Protein AF-A0A9P3MII8-F1 (afdb_monomer_lite)

pLDDT: mean 71.34, std 17.11, range [32.19, 97.0]

Foldseek 3Di:
DDDDDDDDDDDDDDDDDDDDDDDDDPPPPPPPDDDDPVPDDCPWDWDQDQQQGIDGDDPVCVVVDDRHRDDPPCPPPVDDPVPACFDQDPVRDTHRVVVVVVVVVCVVVVVDDD

Secondary structure (DSSP, 8-state):
-----PPPP-PPPP----------------------TTS-------EEETTTEEES--HHHHTTS-SSPPPTTS-TTSS-GGGS-EEE-TTS-EEEHHHHHHHHHHHHTTSS--

Radius of gyration: 24.62 Å; chains: 1; bounding box: 71×41×63 Å

Structure (mmCIF, N/CA/C/O backbone):
data_AF-A0A9P3MII8-F1
#
_entry.id   AF-A0A9P3MII8-F1
#
loop_
_atom_site.group_PDB
_atom_site.id
_atom_site.type_symbol
_atom_site.label_atom_id
_atom_site.label_alt_id
_atom_site.label_comp_id
_atom_site.label_asym_id
_atom_site.label_entity_id
_atom_site.label_seq_id
_atom_site.pdbx_PDB_ins_code
_atom_site.Cartn_x
_atom_site.Cartn_y
_atom_site.Cartn_z
_atom_site.occupancy
_atom_site.B_iso_or_equiv
_atom_site.auth_seq_id
_atom_site.auth_comp_id
_atom_site.auth_asym_id
_atom_site.auth_atom_id
_atom_site.pdbx_PDB_model_num
ATOM 1 N N . MET A 1 1 ? -52.917 17.807 -6.633 1.00 37.34 1 MET A N 1
ATOM 2 C CA . MET A 1 1 ? -52.533 18.867 -7.590 1.00 37.34 1 MET A CA 1
ATOM 3 C C . MET A 1 1 ? -51.031 19.096 -7.481 1.00 37.34 1 MET A C 1
ATOM 5 O O . MET A 1 1 ? -50.572 19.439 -6.408 1.00 37.34 1 MET A O 1
ATOM 9 N N . ARG A 1 2 ? -50.325 18.846 -8.590 1.00 38.66 2 ARG A N 1
ATOM 10 C CA . ARG A 1 2 ? -49.035 19.409 -9.042 1.00 38.66 2 ARG A CA 1
ATOM 11 C C . ARG A 1 2 ? -47.778 19.390 -8.141 1.00 38.66 2 ARG A C 1
ATOM 13 O O . ARG A 1 2 ? -47.586 20.206 -7.254 1.00 38.66 2 ARG A O 1
ATOM 20 N N . LEU A 1 3 ? -46.903 18.478 -8.568 1.00 37.16 3 LEU A N 1
ATOM 21 C CA . LEU A 1 3 ? -45.435 18.449 -8.642 1.00 37.16 3 LEU A CA 1
ATOM 22 C C . LEU A 1 3 ? -44.727 19.789 -8.964 1.00 37.16 3 LEU A C 1
ATOM 24 O O . LEU A 1 3 ? -45.248 20.547 -9.781 1.00 37.16 3 LEU A O 1
ATOM 28 N N . ALA A 1 4 ? -43.494 19.962 -8.456 1.00 41.44 4 ALA A N 1
ATOM 29 C CA . ALA A 1 4 ? -42.266 20.411 -9.163 1.00 41.44 4 ALA A CA 1
ATOM 30 C C . ALA A 1 4 ? -41.171 20.786 -8.133 1.00 41.44 4 ALA A C 1
ATOM 32 O O . ALA A 1 4 ? -41.494 21.335 -7.091 1.00 41.44 4 ALA A O 1
ATOM 33 N N . ALA A 1 5 ? -39.866 20.598 -8.327 1.00 47.22 5 ALA A N 1
ATOM 34 C CA . ALA A 1 5 ? -39.077 19.902 -9.336 1.00 47.22 5 ALA A CA 1
ATOM 35 C C . ALA A 1 5 ? -37.656 19.745 -8.752 1.00 47.22 5 ALA A C 1
ATOM 37 O O . ALA A 1 5 ? -37.096 20.705 -8.225 1.00 47.22 5 ALA A O 1
A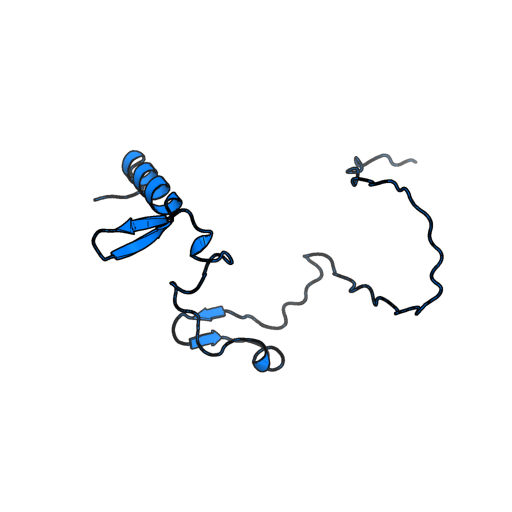TOM 38 N N . GLY A 1 6 ? -37.083 18.543 -8.836 1.00 39.00 6 GLY A N 1
ATOM 39 C CA . GLY A 1 6 ? -35.670 18.308 -8.542 1.00 39.00 6 GLY A CA 1
ATOM 40 C C . GLY A 1 6 ? -34.798 18.872 -9.664 1.00 39.00 6 GLY A C 1
ATOM 41 O O . GLY A 1 6 ? -35.106 18.693 -10.843 1.00 39.00 6 GLY A O 1
ATOM 42 N N . ALA A 1 7 ? -33.733 19.581 -9.296 1.00 51.47 7 ALA A N 1
ATOM 43 C CA . ALA A 1 7 ? -32.776 20.144 -10.237 1.00 51.47 7 ALA A CA 1
ATOM 44 C C . ALA A 1 7 ? -32.071 19.025 -11.023 1.00 51.47 7 ALA A C 1
ATOM 46 O O . ALA A 1 7 ? -31.422 18.152 -10.451 1.00 51.47 7 ALA A O 1
ATOM 47 N N . ALA A 1 8 ? -32.206 19.067 -12.348 1.00 49.25 8 ALA A N 1
ATOM 48 C CA . ALA A 1 8 ? -31.515 18.177 -13.266 1.00 49.25 8 ALA A CA 1
ATOM 49 C C . ALA A 1 8 ? -30.032 18.568 -13.361 1.00 49.25 8 ALA A C 1
ATOM 51 O O . ALA A 1 8 ? -29.700 19.676 -13.790 1.00 49.25 8 ALA A O 1
ATOM 52 N N . VAL A 1 9 ? -29.137 17.645 -13.001 1.00 48.81 9 VAL A N 1
ATOM 53 C CA . VAL A 1 9 ? -27.712 17.764 -13.323 1.00 48.81 9 VAL A CA 1
ATOM 54 C C . VAL A 1 9 ? -27.551 17.607 -14.837 1.00 48.81 9 VAL A C 1
ATOM 56 O O . VAL A 1 9 ? -28.010 16.644 -15.450 1.00 48.81 9 VAL A O 1
ATOM 59 N N . ARG A 1 10 ? -26.953 18.621 -15.461 1.00 52.59 10 ARG A N 1
ATOM 60 C CA . ARG A 1 10 ? -26.795 18.738 -16.909 1.00 52.59 10 ARG A CA 1
ATOM 61 C C . ARG A 1 10 ? -25.571 17.927 -17.347 1.00 52.59 10 ARG A C 1
ATOM 63 O O . ARG A 1 10 ? -24.446 18.323 -17.071 1.00 52.59 10 ARG A O 1
ATOM 70 N N . GLY A 1 11 ? -25.797 16.811 -18.040 1.00 44.78 11 GLY A N 1
ATOM 71 C CA . GLY A 1 11 ? -24.740 16.061 -18.722 1.00 44.78 11 GLY A CA 1
ATOM 72 C C . GLY A 1 11 ? -24.141 16.861 -19.885 1.00 44.78 11 GLY A C 1
ATOM 73 O O . GLY A 1 11 ? -24.871 17.495 -20.654 1.00 44.78 11 GLY A O 1
ATOM 74 N N . CYS A 1 12 ? -22.812 16.842 -20.001 1.00 48.25 12 CYS A N 1
ATOM 75 C CA . CYS A 1 12 ? -22.074 17.480 -21.088 1.00 48.25 12 CYS A CA 1
ATOM 76 C C . CYS A 1 12 ? -22.448 16.844 -22.436 1.00 48.25 12 CYS A C 1
ATOM 78 O O . CYS A 1 12 ? -22.228 15.656 -22.654 1.00 48.25 12 CYS A O 1
ATOM 80 N N . ARG A 1 13 ? -23.000 17.650 -23.349 1.00 48.19 13 ARG A N 1
ATOM 81 C CA . ARG A 1 13 ? -23.184 17.294 -24.761 1.00 48.19 13 ARG A CA 1
ATOM 82 C C . ARG A 1 13 ? -21.960 17.759 -25.546 1.00 48.19 13 ARG A C 1
ATOM 84 O O . ARG A 1 13 ? -21.684 18.954 -25.569 1.00 48.19 13 ARG A O 1
ATOM 91 N N . SER A 1 14 ? -21.270 16.847 -26.221 1.00 51.25 14 SER A N 1
ATOM 92 C CA . SER A 1 14 ? -20.369 17.172 -27.328 1.00 51.25 14 SER A CA 1
ATOM 93 C C . SER A 1 14 ? -21.160 17.088 -28.638 1.00 51.25 14 SER A C 1
ATOM 95 O O . SER A 1 14 ? -21.711 16.042 -28.975 1.00 51.25 14 SER A O 1
ATOM 97 N N . SER A 1 15 ? -21.268 18.197 -29.373 1.00 52.50 15 SER A N 1
ATOM 98 C CA . SER A 1 15 ? -21.935 18.236 -30.680 1.00 52.50 15 SER A CA 1
ATOM 99 C C . SER A 1 15 ? -20.928 18.409 -31.821 1.00 52.50 15 SER A C 1
ATOM 101 O O . SER A 1 15 ? -20.434 19.507 -32.051 1.00 52.50 15 SER A O 1
ATOM 103 N N . SER A 1 16 ? -20.694 17.282 -32.504 1.00 52.78 16 SER A N 1
ATOM 104 C CA . SER A 1 16 ? -20.694 17.047 -33.963 1.00 52.78 16 SER A CA 1
ATOM 105 C C . SER A 1 16 ? -19.843 17.882 -34.932 1.00 52.78 16 SER A C 1
ATOM 107 O O . SER A 1 16 ? -19.999 19.096 -35.021 1.00 52.78 16 SER A O 1
ATOM 109 N N . GLY A 1 17 ? -19.187 17.172 -35.863 1.00 35.47 17 GLY A N 1
ATOM 110 C CA . GLY A 1 17 ? -19.055 17.626 -37.254 1.00 35.47 17 GLY A CA 1
ATOM 111 C C . GLY A 1 17 ? -18.215 16.716 -38.165 1.00 35.47 17 GLY A C 1
ATOM 112 O O . GLY A 1 17 ? -16.997 16.741 -38.065 1.00 35.47 17 GLY A O 1
ATOM 113 N N . GLY A 1 18 ? -18.854 15.980 -39.091 1.00 32.19 18 GLY A N 1
ATOM 114 C CA . GLY A 1 18 ? -18.192 15.368 -40.263 1.00 32.19 18 GLY A CA 1
ATOM 115 C C . GLY A 1 18 ? -18.806 14.044 -40.745 1.00 32.19 18 GLY A C 1
ATOM 116 O O . GLY A 1 18 ? -18.616 13.020 -40.104 1.00 32.19 18 GLY A O 1
ATOM 117 N N . ARG A 1 19 ? -19.541 14.068 -41.869 1.00 48.53 19 ARG A N 1
ATOM 118 C CA . ARG A 1 19 ? -20.172 12.911 -42.541 1.00 48.53 19 ARG A CA 1
ATOM 119 C C . ARG A 1 19 ? -19.139 12.033 -43.264 1.00 48.53 19 ARG A C 1
ATOM 121 O O . ARG A 1 19 ? -18.323 12.577 -44.001 1.00 48.53 19 ARG A O 1
ATOM 128 N N . ALA A 1 20 ? -19.266 10.712 -43.144 1.00 45.00 20 ALA A N 1
ATOM 129 C CA . ALA A 1 20 ? -18.842 9.740 -44.154 1.00 45.00 20 ALA A CA 1
ATOM 130 C C . ALA A 1 20 ? -19.658 8.448 -43.973 1.00 45.00 20 ALA A C 1
ATOM 132 O O . ALA A 1 20 ? -19.686 7.877 -42.883 1.00 45.00 20 ALA A O 1
ATOM 133 N N . ASP A 1 21 ? -20.356 8.044 -45.029 1.00 47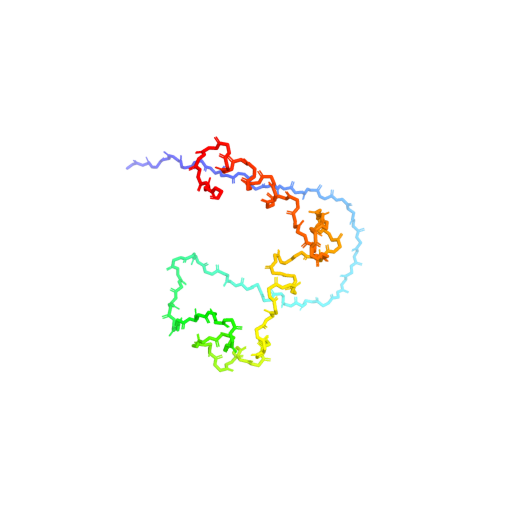.09 21 ASP A N 1
ATOM 134 C CA . ASP A 1 21 ? -21.158 6.828 -45.117 1.00 47.09 21 ASP A CA 1
ATOM 135 C C . ASP A 1 21 ? -20.268 5.577 -45.046 1.00 47.09 21 ASP A C 1
ATOM 137 O O . ASP A 1 21 ? -19.382 5.392 -45.879 1.00 47.09 21 ASP A O 1
ATOM 141 N N . VAL A 1 22 ? -20.519 4.706 -44.065 1.00 55.09 22 VAL A N 1
ATOM 142 C CA . VAL A 1 22 ? -20.057 3.312 -44.071 1.00 55.09 22 VAL A CA 1
ATOM 143 C C . VAL A 1 22 ? -21.207 2.448 -43.557 1.00 55.09 22 VAL A C 1
ATOM 145 O O . VAL A 1 22 ? -21.440 2.344 -42.353 1.00 55.09 22 VAL A O 1
ATOM 148 N N . GLU A 1 23 ? -21.946 1.847 -44.490 1.00 51.31 23 GLU A N 1
ATOM 149 C CA . GLU A 1 23 ? -22.710 0.625 -44.235 1.00 51.31 23 GLU A CA 1
ATOM 150 C C . GLU A 1 23 ? -21.725 -0.482 -43.842 1.00 51.31 23 GLU A C 1
ATOM 152 O O . GLU A 1 23 ? -20.788 -0.784 -44.581 1.00 51.31 23 GLU A O 1
ATOM 157 N N . GLY A 1 24 ? -21.919 -1.091 -42.673 1.00 41.19 24 GLY A N 1
ATOM 158 C CA . GLY A 1 24 ? -21.075 -2.202 -42.250 1.00 41.19 24 GLY A CA 1
ATOM 159 C C . GLY A 1 24 ? -21.273 -2.601 -40.796 1.00 41.19 24 GLY A C 1
ATOM 160 O O . GLY A 1 24 ? -20.733 -1.965 -39.899 1.00 41.19 24 GLY A O 1
ATOM 161 N N . ALA A 1 25 ? -21.990 -3.712 -40.616 1.00 49.56 25 ALA A N 1
ATOM 162 C CA . ALA A 1 25 ? -22.169 -4.482 -39.388 1.00 49.56 25 ALA A CA 1
ATOM 163 C C . ALA A 1 25 ? -22.884 -3.754 -38.236 1.00 49.56 25 ALA A C 1
ATOM 165 O O . ALA A 1 25 ? -22.277 -3.095 -37.392 1.00 49.56 25 ALA A O 1
ATOM 166 N N . GLU A 1 26 ? -24.193 -4.006 -38.139 1.00 51.78 26 GLU A N 1
ATOM 167 C CA . GLU A 1 26 ? -24.959 -3.958 -36.892 1.00 51.78 26 GLU A CA 1
ATOM 168 C C . GLU A 1 26 ? -24.375 -4.993 -35.912 1.00 51.78 26 GLU A C 1
ATOM 170 O O . GLU A 1 26 ? -24.902 -6.077 -35.684 1.00 51.78 26 GLU A O 1
ATOM 175 N N . GLY A 1 27 ? -23.201 -4.681 -35.365 1.00 52.81 27 GLY A N 1
ATOM 176 C CA . GLY A 1 27 ? -22.681 -5.333 -34.183 1.00 52.81 27 GLY A CA 1
ATOM 177 C C . GLY A 1 27 ? -23.551 -4.863 -33.038 1.00 52.81 27 GLY A C 1
ATOM 178 O O . GLY A 1 27 ? -23.321 -3.773 -32.514 1.00 52.81 27 GLY A O 1
ATOM 179 N N . ALA A 1 28 ? -24.579 -5.648 -32.711 1.00 59.09 28 ALA A N 1
ATOM 180 C CA . ALA A 1 28 ? -25.417 -5.455 -31.541 1.00 59.09 28 ALA A CA 1
ATOM 181 C C . ALA A 1 28 ? -24.507 -5.259 -30.323 1.00 59.09 28 ALA A C 1
ATOM 183 O O . ALA A 1 28 ? -23.998 -6.210 -29.731 1.00 59.09 28 ALA A O 1
ATOM 184 N N . ARG A 1 29 ? -24.250 -3.995 -29.974 1.00 61.09 29 ARG A N 1
ATOM 185 C CA . ARG A 1 29 ? -23.611 -3.628 -28.720 1.00 61.09 29 ARG A CA 1
ATOM 186 C C . ARG A 1 29 ? -24.645 -3.961 -27.667 1.00 61.09 29 ARG A C 1
ATOM 188 O O . ARG A 1 29 ? -25.517 -3.144 -27.390 1.00 61.09 29 ARG A O 1
ATOM 195 N N . THR A 1 30 ? -24.595 -5.181 -27.146 1.00 64.81 30 THR A N 1
ATOM 196 C CA . THR A 1 30 ? -25.325 -5.561 -25.942 1.00 64.81 30 THR A CA 1
ATOM 197 C C . THR A 1 30 ? -24.873 -4.592 -24.858 1.00 64.81 30 THR A C 1
ATOM 199 O O . THR A 1 30 ? -23.776 -4.721 -24.313 1.00 64.81 30 THR A O 1
ATOM 202 N N . ALA A 1 31 ? -25.654 -3.535 -24.643 1.00 70.38 31 ALA A N 1
ATOM 203 C CA . ALA A 1 31 ? -25.400 -2.576 -23.590 1.00 70.38 31 ALA A CA 1
ATOM 204 C C . ALA A 1 31 ? -25.489 -3.351 -22.278 1.00 70.38 31 ALA A C 1
ATOM 206 O O . ALA A 1 31 ? -26.529 -3.926 -21.967 1.00 70.38 31 ALA A O 1
ATOM 207 N N . MET A 1 32 ? -24.375 -3.433 -21.554 1.00 75.88 32 MET A N 1
ATOM 208 C CA . MET A 1 32 ? -24.380 -4.025 -20.226 1.00 75.88 32 MET A CA 1
ATOM 209 C C . MET A 1 32 ? -25.232 -3.124 -19.329 1.00 75.88 32 MET A C 1
ATOM 211 O O . MET A 1 32 ? -24.875 -1.969 -19.091 1.00 75.88 32 MET A O 1
ATOM 215 N N . GLU A 1 33 ? -26.380 -3.624 -18.881 1.00 74.56 33 GLU A N 1
ATOM 216 C CA . GLU A 1 33 ? -27.236 -2.925 -17.927 1.00 74.56 33 GLU A CA 1
ATOM 217 C C . GLU A 1 33 ? -26.588 -3.018 -16.539 1.00 74.56 33 GLU A C 1
ATOM 219 O O . GLU A 1 33 ? -26.530 -4.086 -15.932 1.00 74.56 33 GLU A O 1
ATOM 224 N N . ILE A 1 34 ? -26.025 -1.906 -16.062 1.00 76.25 34 ILE A N 1
ATOM 225 C CA . ILE A 1 34 ? -25.446 -1.809 -14.719 1.00 76.25 34 ILE A CA 1
ATOM 226 C C . ILE A 1 34 ? -26.566 -1.371 -13.768 1.00 76.25 34 ILE A C 1
ATOM 228 O O . ILE A 1 34 ? -27.083 -0.260 -13.896 1.00 76.25 34 ILE A O 1
ATOM 232 N N . GLY A 1 35 ? -26.940 -2.246 -12.830 1.00 74.69 35 GLY A N 1
ATOM 233 C CA . GLY A 1 35 ? -27.936 -1.961 -11.793 1.00 74.69 35 GLY A CA 1
ATOM 234 C C . GLY A 1 35 ? -27.506 -0.849 -10.828 1.00 74.69 35 GLY A C 1
ATOM 235 O O . GLY A 1 35 ? -26.347 -0.427 -10.790 1.00 74.69 35 GLY A O 1
ATOM 236 N N . LEU A 1 36 ? -28.451 -0.350 -10.029 1.00 83.50 36 LEU A N 1
ATOM 237 C CA . LEU A 1 36 ? -28.161 0.669 -9.016 1.00 83.50 36 LEU A CA 1
ATOM 238 C C . LEU A 1 36 ? -27.249 0.091 -7.916 1.00 83.50 36 LEU A C 1
ATOM 240 O O . LEU A 1 36 ? -27.314 -1.105 -7.646 1.00 83.50 36 LEU A O 1
ATOM 244 N N . PRO A 1 37 ? -26.440 0.911 -7.214 1.00 70.81 37 PRO A N 1
ATOM 245 C CA . PRO A 1 37 ? -25.492 0.417 -6.203 1.00 70.81 37 PRO A CA 1
ATOM 246 C C . PRO A 1 37 ? -26.124 -0.398 -5.063 1.00 70.81 37 PRO A C 1
ATOM 248 O O . PRO A 1 37 ? -25.433 -1.135 -4.370 1.00 70.81 37 PRO A O 1
ATOM 251 N N . PHE A 1 38 ? -27.432 -0.237 -4.853 1.00 71.00 38 PHE A N 1
ATOM 252 C CA . PHE A 1 38 ? -28.228 -0.953 -3.856 1.00 71.00 38 PHE A CA 1
ATOM 253 C C . PHE A 1 38 ? -29.012 -2.144 -4.430 1.00 71.00 38 PHE A C 1
ATOM 255 O O . PHE A 1 38 ? -29.627 -2.884 -3.669 1.00 71.00 38 PHE A O 1
ATOM 262 N N . ASP A 1 39 ? -28.990 -2.343 -5.747 1.00 79.12 39 ASP A N 1
ATOM 263 C CA . ASP A 1 39 ? -29.585 -3.487 -6.443 1.00 79.12 39 ASP A CA 1
ATOM 264 C C . ASP A 1 39 ? -28.522 -4.572 -6.686 1.00 79.12 39 ASP A C 1
ATOM 266 O O . ASP A 1 39 ? -28.324 -5.081 -7.788 1.00 79.12 39 ASP A O 1
ATOM 270 N N . VAL A 1 40 ? -27.766 -4.880 -5.628 1.00 73.88 40 VAL A N 1
ATOM 271 C CA . VAL A 1 40 ? -26.683 -5.865 -5.641 1.00 73.88 40 VAL A CA 1
ATOM 272 C C . VAL A 1 40 ? -26.991 -6.935 -4.599 1.00 73.88 40 VAL A C 1
ATOM 274 O O . VAL A 1 40 ? -27.049 -6.668 -3.399 1.00 73.88 40 VAL A O 1
ATOM 277 N N . LYS A 1 41 ? -27.183 -8.178 -5.051 1.00 72.12 41 LYS A N 1
ATOM 278 C CA . LYS A 1 41 ? -27.279 -9.337 -4.156 1.00 72.12 41 LYS A CA 1
ATOM 279 C C . LYS A 1 41 ? -25.871 -9.767 -3.760 1.00 72.12 41 LYS A C 1
ATOM 281 O O . LYS A 1 41 ? -25.097 -10.208 -4.605 1.00 72.12 41 LYS A O 1
ATOM 286 N N . HIS A 1 42 ? -25.547 -9.677 -2.476 1.00 69.44 42 HIS A N 1
ATOM 287 C CA . HIS A 1 42 ? -24.305 -10.236 -1.949 1.00 69.44 42 HIS A CA 1
ATOM 288 C C . HIS A 1 42 ? -24.412 -11.764 -1.929 1.00 69.44 42 HIS A C 1
ATOM 290 O O . HIS A 1 42 ? -25.071 -12.331 -1.062 1.00 69.44 42 HIS A O 1
ATOM 296 N N . VAL A 1 43 ? -23.804 -12.426 -2.914 1.00 71.38 43 VAL A N 1
ATOM 297 C CA . VAL A 1 43 ? -23.811 -13.896 -3.019 1.00 71.38 43 VAL A CA 1
ATOM 298 C C . VAL A 1 43 ? -22.668 -14.512 -2.213 1.00 71.38 43 VAL A C 1
ATOM 300 O O . VAL A 1 43 ? -22.820 -15.590 -1.646 1.00 71.38 43 VAL A O 1
ATOM 303 N N . VAL A 1 44 ? -21.534 -13.815 -2.121 1.00 78.44 44 VAL A N 1
ATOM 304 C CA . VAL A 1 44 ? -20.333 -14.306 -1.446 1.00 78.44 44 VAL A CA 1
ATOM 305 C C . VAL A 1 44 ? -19.545 -13.147 -0.838 1.00 78.44 44 VAL A C 1
ATOM 307 O O . VAL A 1 44 ? -19.583 -12.021 -1.339 1.00 78.44 44 VAL A O 1
ATOM 310 N N . HIS A 1 45 ? -18.829 -13.428 0.249 1.00 80.38 45 HIS A N 1
ATOM 311 C CA . HIS A 1 45 ? -17.879 -12.498 0.849 1.00 80.38 45 HIS A CA 1
ATOM 312 C C . HIS A 1 45 ? -16.459 -12.876 0.424 1.00 80.38 45 HIS A C 1
ATOM 314 O O . HIS A 1 45 ? -15.995 -13.971 0.739 1.00 80.38 45 HIS A O 1
ATOM 320 N N . VAL A 1 46 ? -15.777 -11.960 -0.265 1.00 83.44 46 VAL A N 1
ATOM 321 C CA . VAL A 1 46 ? -14.390 -12.131 -0.712 1.00 83.44 46 VAL A CA 1
ATOM 322 C C . VAL A 1 46 ? -13.481 -11.251 0.140 1.00 83.44 46 VAL A C 1
ATOM 324 O O . VAL A 1 46 ? -13.752 -10.063 0.313 1.00 83.44 46 VAL A O 1
ATOM 327 N N . THR A 1 47 ? -12.388 -11.808 0.651 1.00 83.81 47 THR A N 1
ATOM 328 C CA . THR A 1 47 ? -11.322 -11.054 1.328 1.00 83.81 47 THR A CA 1
ATOM 329 C C . THR A 1 47 ? -9.992 -11.249 0.621 1.00 83.81 47 THR A C 1
ATOM 331 O O . THR A 1 47 ? -9.831 -12.183 -0.154 1.00 83.81 47 THR A O 1
ATOM 334 N N . PHE A 1 48 ? -9.027 -10.366 0.874 1.00 83.06 48 PHE A N 1
ATOM 335 C CA . PHE A 1 48 ? -7.666 -10.501 0.361 1.00 83.06 48 PHE A CA 1
ATOM 336 C C . PHE A 1 48 ? -6.685 -10.702 1.517 1.00 83.06 48 PHE A C 1
ATOM 338 O O . PHE A 1 48 ? -6.640 -9.897 2.447 1.00 83.06 48 PHE A O 1
ATOM 345 N N . ASP A 1 49 ? -5.894 -11.769 1.441 1.00 82.62 49 ASP A N 1
ATOM 346 C CA . ASP A 1 49 ? -4.806 -12.088 2.355 1.00 82.62 49 ASP A CA 1
ATOM 347 C C . ASP A 1 49 ? -3.459 -12.026 1.627 1.00 82.62 49 ASP A C 1
ATOM 349 O O . ASP A 1 49 ? -3.289 -12.511 0.509 1.00 82.62 49 ASP A O 1
ATOM 353 N N . ARG A 1 50 ? -2.456 -11.456 2.293 1.00 72.50 50 ARG A N 1
ATOM 354 C CA . ARG A 1 50 ? -1.131 -11.216 1.704 1.00 72.50 50 ARG A CA 1
ATOM 355 C C . ARG A 1 50 ? -0.318 -12.483 1.406 1.00 72.50 50 ARG A C 1
ATOM 357 O O . ARG A 1 50 ? 0.680 -12.385 0.701 1.00 72.50 50 ARG A O 1
ATOM 364 N N . TYR A 1 51 ? -0.675 -13.628 1.985 1.00 75.62 51 TYR A N 1
ATOM 365 C CA . TYR A 1 51 ? 0.001 -14.912 1.774 1.00 75.62 51 TYR A CA 1
ATOM 366 C C . TYR A 1 51 ? -0.862 -15.890 0.979 1.00 75.62 51 TYR A C 1
ATOM 368 O O . TYR A 1 51 ? -0.330 -16.741 0.274 1.00 75.62 51 TYR A O 1
ATOM 376 N N . LYS A 1 52 ? -2.186 -15.779 1.108 1.00 79.38 52 LYS A N 1
ATOM 377 C CA . LYS A 1 52 ? -3.169 -16.705 0.541 1.00 79.38 52 LYS A CA 1
ATOM 378 C C . LYS A 1 52 ? -3.948 -16.129 -0.643 1.00 79.38 52 LYS A C 1
ATOM 380 O O . LYS A 1 52 ? -4.755 -16.851 -1.214 1.00 79.38 52 LYS A O 1
ATOM 385 N N . GLY A 1 53 ? -3.725 -14.868 -1.012 1.00 81.75 53 GLY A N 1
ATOM 386 C CA . GLY A 1 53 ? -4.460 -14.217 -2.095 1.00 81.75 53 GLY A CA 1
ATOM 387 C C . GLY A 1 53 ? -5.922 -13.967 -1.728 1.00 81.75 53 GLY A C 1
ATOM 388 O O . GLY A 1 53 ? -6.249 -13.706 -0.569 1.00 81.75 53 GLY A O 1
ATOM 389 N N . PHE A 1 54 ? -6.815 -14.019 -2.715 1.00 86.75 54 PHE A N 1
ATOM 390 C CA . PHE A 1 54 ? -8.247 -13.855 -2.473 1.00 86.75 54 PHE A CA 1
ATOM 391 C C . PHE A 1 54 ? -8.847 -15.098 -1.799 1.00 86.75 54 PHE A C 1
ATOM 393 O O . PHE A 1 54 ? -8.722 -16.213 -2.295 1.00 86.75 54 PHE A O 1
ATOM 400 N N . ILE A 1 55 ? -9.536 -14.901 -0.677 1.00 86.12 55 ILE A N 1
ATOM 401 C CA . ILE A 1 55 ? -10.240 -15.937 0.082 1.00 86.12 55 ILE A CA 1
ATOM 402 C C . ILE A 1 55 ? -11.744 -15.742 -0.118 1.00 86.12 55 ILE A C 1
ATOM 404 O O . ILE A 1 55 ? -12.250 -14.629 0.008 1.00 86.12 55 ILE A O 1
ATOM 408 N N . GLY A 1 56 ? -12.461 -16.830 -0.406 1.00 86.88 56 GLY A N 1
ATOM 409 C CA . GLY A 1 56 ? -13.906 -16.800 -0.657 1.00 86.88 56 GLY A CA 1
ATOM 410 C C . GLY A 1 56 ? -14.282 -16.362 -2.073 1.00 86.88 56 GLY A C 1
ATOM 411 O O . GLY A 1 56 ? -15.443 -16.057 -2.314 1.00 86.88 56 GLY A O 1
ATOM 412 N N . LEU A 1 57 ? -13.318 -16.313 -3.000 1.00 85.62 57 LEU A N 1
ATOM 413 C CA . LEU A 1 57 ? -13.566 -15.978 -4.400 1.00 85.62 57 LEU A CA 1
ATOM 414 C C . LEU A 1 57 ? -14.412 -17.083 -5.077 1.00 85.62 57 LEU A C 1
ATOM 416 O O . LEU A 1 57 ? -14.095 -18.257 -4.896 1.00 85.62 57 LEU A O 1
ATOM 420 N N . PRO A 1 58 ? -15.461 -16.734 -5.845 1.00 85.00 58 PRO A N 1
ATOM 421 C CA . PRO A 1 58 ? -16.223 -17.692 -6.648 1.00 85.00 58 PRO A CA 1
ATOM 422 C C . PRO A 1 58 ? -15.355 -18.461 -7.661 1.00 85.00 58 PRO A C 1
ATOM 424 O O . PRO A 1 58 ? -14.405 -17.904 -8.217 1.00 85.00 58 PRO A O 1
ATOM 427 N N . ASP A 1 59 ? -15.709 -19.720 -7.9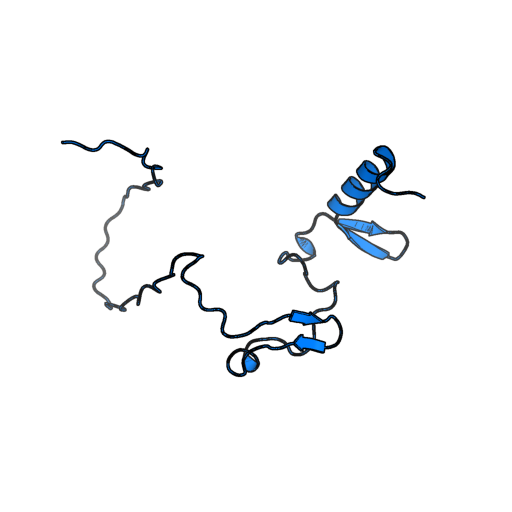39 1.00 82.88 59 ASP A N 1
ATOM 428 C CA . ASP A 1 59 ? -14.953 -20.623 -8.829 1.00 82.88 59 ASP A CA 1
ATOM 429 C C . ASP A 1 59 ? -14.832 -20.104 -10.270 1.00 82.88 59 ASP A C 1
ATOM 431 O O . ASP A 1 59 ? -13.812 -20.304 -10.929 1.00 82.88 59 ASP A O 1
ATOM 435 N N . ASP A 1 60 ? -15.840 -19.382 -10.757 1.00 83.75 60 ASP A N 1
ATOM 436 C CA . ASP A 1 60 ? -15.845 -18.734 -12.070 1.00 83.75 60 ASP A CA 1
ATOM 437 C C . ASP A 1 60 ? -14.836 -17.575 -12.168 1.00 83.75 60 ASP A C 1
ATOM 439 O O . ASP A 1 60 ? -14.299 -17.286 -13.243 1.00 83.75 60 ASP A O 1
ATOM 443 N N . LEU A 1 61 ? -14.520 -16.940 -11.037 1.00 81.75 61 LEU A N 1
ATOM 444 C CA . LEU A 1 61 ? -13.564 -15.836 -10.958 1.00 81.75 61 LEU A CA 1
ATOM 445 C C . LEU A 1 61 ? -12.140 -16.300 -10.638 1.00 81.75 61 LEU A C 1
ATOM 447 O O . LEU A 1 61 ? -11.191 -15.605 -10.992 1.00 81.75 61 LEU A O 1
ATOM 451 N N . LEU A 1 62 ? -11.967 -17.484 -10.046 1.00 80.56 62 LEU A N 1
ATOM 452 C CA . LEU A 1 62 ? -10.657 -18.050 -9.701 1.00 80.56 62 LEU A CA 1
ATOM 453 C C . LEU A 1 62 ? -9.702 -18.161 -10.901 1.00 80.56 62 LEU A C 1
ATOM 455 O O . LEU A 1 62 ? -8.509 -17.922 -10.749 1.00 80.56 62 LEU A O 1
ATOM 459 N N . ALA A 1 63 ? -10.209 -18.459 -12.101 1.00 81.25 63 ALA A N 1
ATOM 460 C CA . ALA A 1 63 ? -9.385 -18.570 -13.312 1.00 81.25 63 ALA A CA 1
ATOM 461 C C . ALA A 1 63 ? -8.883 -17.220 -13.862 1.00 81.25 63 ALA A C 1
ATOM 463 O O . ALA A 1 63 ? -7.965 -17.190 -14.679 1.00 81.25 63 ALA A O 1
ATOM 464 N N . HIS A 1 64 ? -9.494 -16.111 -13.439 1.00 80.50 64 HIS A N 1
ATOM 465 C CA . HIS A 1 64 ? -9.214 -14.763 -13.939 1.00 80.50 64 HIS A CA 1
ATOM 466 C C . HIS A 1 64 ? -8.328 -13.947 -12.993 1.00 80.50 64 HIS A C 1
ATOM 468 O O . HIS A 1 64 ? -8.039 -12.783 -13.270 1.00 80.50 64 HIS A O 1
ATOM 474 N N . VAL A 1 65 ? -7.933 -14.532 -11.862 1.00 77.06 65 VAL A N 1
ATOM 475 C CA . VAL A 1 65 ? -7.217 -13.843 -10.796 1.00 77.06 65 VAL A CA 1
ATOM 476 C C . VAL A 1 65 ? -5.920 -14.579 -10.502 1.00 77.06 65 VAL A C 1
ATOM 478 O O . VAL A 1 65 ? -5.902 -15.800 -10.356 1.00 77.06 65 VAL A O 1
ATOM 481 N N . ASP A 1 66 ? -4.828 -13.824 -10.394 1.00 74.12 66 ASP A N 1
ATOM 482 C CA . ASP A 1 66 ? -3.538 -14.391 -10.031 1.00 74.12 66 ASP A CA 1
ATOM 483 C C . ASP A 1 66 ? -3.617 -15.038 -8.643 1.00 74.12 66 ASP A C 1
ATOM 485 O O . ASP A 1 66 ? -3.954 -14.401 -7.643 1.00 74.12 66 ASP A O 1
ATOM 489 N N . ALA A 1 67 ? -3.282 -16.328 -8.585 1.00 70.00 67 ALA A N 1
ATOM 490 C CA . ALA A 1 67 ? -3.271 -17.094 -7.340 1.00 70.00 67 ALA A CA 1
ATOM 491 C C . ALA A 1 67 ? -2.188 -16.604 -6.363 1.00 70.00 67 ALA A C 1
ATOM 493 O O . ALA A 1 67 ? -2.295 -16.804 -5.153 1.00 70.00 67 ALA A O 1
ATOM 494 N N . VAL A 1 68 ? -1.134 -15.969 -6.887 1.00 74.94 68 VAL A N 1
ATOM 495 C CA . VAL A 1 68 ? -0.080 -15.357 -6.080 1.00 74.94 68 VAL A CA 1
ATOM 496 C C . VAL A 1 68 ? -0.493 -13.919 -5.778 1.00 74.94 68 VAL A C 1
ATOM 498 O O . VAL A 1 68 ? -0.597 -13.121 -6.711 1.00 74.94 68 VAL A O 1
ATOM 501 N N . PRO A 1 69 ? -0.701 -13.551 -4.500 1.00 66.50 69 PRO A N 1
ATOM 502 C CA . PRO A 1 69 ? -0.960 -12.165 -4.151 1.00 66.50 69 PRO A CA 1
ATOM 503 C C . PRO A 1 69 ? 0.207 -11.303 -4.649 1.00 66.50 69 PRO A C 1
ATOM 505 O O . PRO A 1 69 ? 1.365 -11.638 -4.366 1.00 66.50 69 PRO A O 1
ATOM 508 N N . PRO A 1 70 ? -0.055 -10.208 -5.386 1.00 65.50 70 PRO A N 1
ATOM 509 C CA . PRO A 1 70 ? 1.011 -9.322 -5.820 1.00 65.50 70 PRO A CA 1
ATOM 510 C C . PRO A 1 70 ? 1.781 -8.843 -4.591 1.00 65.50 70 PRO A C 1
ATOM 512 O O . PRO A 1 70 ? 1.195 -8.539 -3.544 1.00 65.50 70 PRO A O 1
ATOM 515 N N . SER A 1 71 ? 3.111 -8.793 -4.696 1.00 64.12 71 SER A N 1
ATOM 516 C CA . SER A 1 71 ? 3.901 -8.178 -3.635 1.00 64.12 71 SER A CA 1
ATOM 517 C C . SER A 1 71 ? 3.428 -6.738 -3.460 1.00 64.12 71 SER A C 1
ATOM 519 O O . SER A 1 71 ? 3.043 -6.076 -4.422 1.00 64.12 71 SER A O 1
ATOM 521 N N . ALA A 1 72 ? 3.517 -6.204 -2.243 1.00 53.59 72 ALA A N 1
ATOM 522 C CA . ALA A 1 72 ? 3.173 -4.804 -1.994 1.00 53.59 72 ALA A CA 1
ATOM 523 C C . ALA A 1 72 ? 4.009 -3.800 -2.834 1.00 53.59 72 ALA A C 1
ATOM 525 O O . ALA A 1 72 ? 3.709 -2.611 -2.868 1.00 53.59 72 ALA A O 1
ATOM 526 N N . SER A 1 73 ? 5.063 -4.274 -3.508 1.00 56.06 73 SER A N 1
ATOM 527 C CA . SER A 1 73 ? 5.902 -3.524 -4.444 1.00 56.06 73 SER A CA 1
ATOM 528 C C . SER A 1 73 ? 5.466 -3.625 -5.916 1.00 56.06 73 SER A C 1
ATOM 530 O O . SER A 1 73 ? 5.903 -2.809 -6.725 1.00 56.06 73 SER A O 1
ATOM 532 N N . LEU A 1 74 ? 4.599 -4.575 -6.285 1.00 59.66 74 LEU A N 1
ATOM 533 C CA . LEU A 1 74 ? 4.006 -4.671 -7.620 1.00 59.66 74 LEU A CA 1
ATOM 534 C C . LEU A 1 74 ? 2.790 -3.735 -7.689 1.00 59.66 74 LEU A C 1
ATOM 536 O O . LEU A 1 74 ? 1.717 -4.089 -7.223 1.00 59.66 74 LEU A O 1
ATOM 540 N N . SER A 1 75 ? 2.983 -2.519 -8.220 1.00 58.50 75 SER A N 1
ATOM 541 C CA . SER A 1 75 ? 1.936 -1.548 -8.617 1.00 58.50 75 SER A CA 1
ATOM 542 C C . SER A 1 75 ? 0.611 -1.624 -7.819 1.00 58.50 75 SER A C 1
ATOM 544 O O . SER A 1 75 ? -0.474 -1.767 -8.374 1.00 58.50 75 SER A O 1
ATOM 546 N N . VAL A 1 76 ? 0.680 -1.503 -6.489 1.00 57.88 76 VAL A N 1
ATOM 547 C CA . VAL A 1 76 ? -0.498 -1.624 -5.599 1.00 57.88 76 VAL A CA 1
ATOM 548 C C . VAL A 1 76 ? -1.528 -0.515 -5.833 1.00 57.88 76 VAL A C 1
ATOM 550 O O . VAL A 1 76 ? -2.714 -0.679 -5.565 1.00 57.88 76 VAL A O 1
ATOM 553 N N . PHE A 1 77 ? -1.087 0.622 -6.367 1.00 58.53 77 PHE A N 1
ATOM 554 C CA . PHE A 1 77 ? -1.929 1.793 -6.599 1.00 58.53 77 PHE A CA 1
ATOM 555 C C . PHE A 1 77 ? -2.525 1.855 -8.012 1.00 58.53 77 PHE A C 1
ATOM 557 O O . PHE A 1 77 ? -3.059 2.893 -8.395 1.00 58.53 77 PHE A O 1
ATOM 564 N N . GLY A 1 78 ? -2.404 0.789 -8.815 1.00 65.75 78 GLY A N 1
ATOM 565 C CA . GLY A 1 78 ? -2.890 0.783 -10.201 1.00 65.75 78 GLY A CA 1
ATOM 566 C C . GLY A 1 78 ? -2.160 1.780 -11.113 1.00 65.75 78 GLY A C 1
ATOM 567 O O . GLY A 1 78 ? -2.639 2.111 -12.194 1.00 65.75 78 GLY A O 1
ATOM 568 N N . VAL A 1 79 ? -1.000 2.273 -10.674 1.00 67.06 79 VAL A N 1
ATOM 569 C CA . VAL A 1 79 ? -0.116 3.160 -11.431 1.00 67.06 79 VAL A CA 1
ATOM 570 C C . VAL A 1 79 ? 1.232 2.490 -11.607 1.00 67.06 79 VAL A C 1
ATOM 572 O O . VAL A 1 79 ? 1.756 1.856 -10.684 1.00 67.06 79 VAL A O 1
ATOM 575 N N . ARG A 1 80 ? 1.803 2.613 -12.806 1.00 69.69 80 ARG A N 1
ATOM 576 C CA . ARG A 1 80 ? 3.128 2.054 -13.072 1.00 69.69 80 ARG A CA 1
ATOM 577 C C . ARG A 1 80 ? 4.159 2.694 -12.128 1.00 69.69 80 ARG A C 1
ATOM 579 O O . ARG A 1 80 ? 4.048 3.899 -11.885 1.00 69.69 80 ARG A O 1
ATOM 586 N N . PRO A 1 81 ? 5.150 1.946 -11.617 1.00 66.31 81 PRO A N 1
ATOM 587 C CA . PRO A 1 81 ? 6.187 2.498 -10.743 1.00 66.31 81 PRO A CA 1
ATOM 588 C C . PRO A 1 81 ? 6.896 3.725 -11.330 1.00 66.31 81 PRO A C 1
ATOM 590 O O . PRO A 1 81 ? 7.207 4.659 -10.602 1.00 66.31 81 PRO A O 1
ATOM 593 N N . GLU A 1 82 ? 7.067 3.780 -12.653 1.00 74.25 82 GLU A N 1
ATOM 594 C CA . GLU A 1 82 ? 7.704 4.902 -13.358 1.00 74.25 82 GLU A CA 1
ATOM 595 C C . GLU A 1 82 ? 6.816 6.154 -13.417 1.00 74.25 82 GLU A C 1
ATOM 597 O O . GLU A 1 82 ? 7.300 7.252 -13.675 1.00 74.25 82 GLU A O 1
ATOM 602 N N . ALA A 1 83 ? 5.507 5.992 -13.212 1.00 75.69 83 ALA A N 1
ATOM 603 C CA . ALA A 1 83 ? 4.545 7.088 -13.149 1.00 75.69 83 ALA A CA 1
ATOM 604 C C . ALA A 1 83 ? 4.362 7.628 -11.721 1.00 75.69 83 ALA A C 1
ATOM 606 O O . ALA A 1 83 ? 3.718 8.661 -11.533 1.00 75.69 83 ALA A O 1
ATOM 607 N N . LEU A 1 84 ? 4.908 6.948 -10.709 1.00 76.25 84 LEU A N 1
ATOM 608 C CA . LEU A 1 84 ? 4.916 7.452 -9.343 1.00 76.25 84 LEU A CA 1
ATOM 609 C C . LEU A 1 84 ? 6.008 8.514 -9.206 1.00 76.25 84 LEU A C 1
ATOM 611 O O . LEU A 1 84 ? 7.171 8.272 -9.509 1.00 76.25 84 LEU A O 1
ATOM 615 N N . HIS A 1 85 ? 5.663 9.685 -8.677 1.00 85.38 85 HIS A N 1
ATOM 616 C CA . HIS A 1 85 ? 6.676 10.572 -8.111 1.00 85.38 85 HIS A CA 1
ATOM 617 C C . HIS A 1 85 ? 7.176 9.942 -6.803 1.00 85.38 85 HIS A C 1
ATOM 619 O O . HIS A 1 85 ? 6.434 9.889 -5.816 1.00 85.38 85 HIS A O 1
ATOM 625 N N . TYR A 1 86 ? 8.405 9.423 -6.815 1.00 88.69 86 TYR A N 1
ATOM 626 C CA . TYR A 1 86 ? 9.030 8.730 -5.688 1.00 88.69 86 TYR A CA 1
ATOM 627 C C . TYR A 1 86 ? 10.423 9.292 -5.376 1.00 88.69 86 TYR A C 1
ATOM 629 O O . TYR A 1 86 ? 11.060 9.923 -6.220 1.00 88.69 86 TYR A O 1
ATOM 637 N N . SER A 1 87 ? 10.910 9.026 -4.166 1.00 87.00 87 SER A N 1
ATOM 638 C CA . SER A 1 87 ? 12.315 9.193 -3.788 1.00 87.00 87 SER A CA 1
ATOM 639 C C . SER A 1 87 ? 12.886 7.879 -3.267 1.00 87.00 87 SER A C 1
ATOM 641 O O . SER A 1 87 ? 12.140 6.990 -2.865 1.00 87.00 87 SER A O 1
ATOM 643 N N . ILE A 1 88 ? 14.208 7.756 -3.253 1.00 89.25 88 ILE A N 1
ATOM 644 C CA . ILE A 1 88 ? 14.891 6.583 -2.706 1.00 89.25 88 ILE A CA 1
ATOM 645 C C . ILE A 1 88 ? 15.203 6.824 -1.227 1.00 89.25 88 ILE A C 1
ATOM 647 O O . ILE A 1 88 ? 15.766 7.863 -0.881 1.00 89.25 88 ILE A O 1
ATOM 651 N N . ASP A 1 89 ? 14.814 5.887 -0.363 1.00 85.50 89 ASP A N 1
ATOM 652 C CA . ASP A 1 89 ? 15.190 5.906 1.051 1.00 85.50 89 ASP A CA 1
ATOM 653 C C . ASP A 1 89 ? 16.620 5.373 1.279 1.00 85.50 89 ASP A C 1
ATOM 655 O O . ASP A 1 89 ? 17.306 4.924 0.359 1.00 85.50 89 ASP A O 1
ATOM 659 N N . ALA A 1 90 ? 17.088 5.398 2.530 1.00 86.69 90 ALA A N 1
ATOM 660 C CA . ALA A 1 90 ? 18.418 4.898 2.890 1.00 86.69 90 ALA A CA 1
ATOM 661 C C . ALA A 1 90 ? 18.608 3.387 2.631 1.00 86.69 90 ALA A C 1
ATOM 663 O O . ALA A 1 90 ? 19.740 2.908 2.599 1.00 86.69 90 ALA A O 1
ATOM 664 N N . HIS A 1 91 ? 17.520 2.639 2.445 1.00 86.12 91 HIS A N 1
ATOM 665 C CA . HIS A 1 91 ? 17.524 1.205 2.176 1.00 86.12 91 HIS A CA 1
ATOM 666 C C . HIS A 1 91 ? 17.460 0.881 0.675 1.00 86.12 91 HIS A C 1
ATOM 668 O O . HIS A 1 91 ? 17.443 -0.292 0.310 1.00 86.12 91 HIS A O 1
ATOM 674 N N . GLY A 1 92 ? 17.439 1.893 -0.200 1.00 84.06 92 GLY A N 1
ATOM 675 C CA . GLY A 1 92 ? 17.321 1.700 -1.646 1.00 84.06 92 GLY A CA 1
ATOM 676 C C . GLY A 1 92 ? 15.886 1.452 -2.121 1.00 84.06 92 GLY A C 1
ATOM 677 O O . GLY A 1 92 ? 15.679 1.064 -3.270 1.00 84.06 92 GLY A O 1
ATOM 678 N N . THR A 1 93 ? 14.891 1.672 -1.263 1.00 82.75 93 THR A N 1
ATOM 679 C CA . THR A 1 93 ? 13.476 1.468 -1.577 1.00 82.75 93 THR A CA 1
ATOM 680 C C . THR A 1 93 ? 12.882 2.739 -2.175 1.00 82.75 93 THR A C 1
ATOM 682 O O . THR A 1 93 ? 13.045 3.833 -1.635 1.00 82.75 93 THR A O 1
ATOM 685 N N . GLY A 1 94 ? 12.162 2.601 -3.293 1.00 84.38 94 GLY A N 1
ATOM 686 C CA . GLY A 1 94 ? 11.377 3.688 -3.875 1.00 84.38 94 GLY A CA 1
ATOM 687 C C . GLY A 1 94 ? 10.138 3.975 -3.033 1.00 84.38 94 GLY A C 1
ATOM 688 O O . GLY A 1 94 ? 9.189 3.194 -3.032 1.00 84.38 94 GLY A O 1
ATOM 689 N N . VAL A 1 95 ? 10.139 5.103 -2.328 1.00 86.25 95 VAL A N 1
ATOM 690 C CA . VAL A 1 95 ? 9.027 5.555 -1.492 1.00 86.25 95 VAL A CA 1
ATOM 691 C C . VAL A 1 95 ? 8.298 6.693 -2.211 1.00 86.25 95 VAL A C 1
ATOM 693 O O . VAL A 1 95 ? 8.916 7.717 -2.512 1.00 86.25 95 VAL A O 1
ATOM 696 N N . PRO A 1 96 ? 6.990 6.5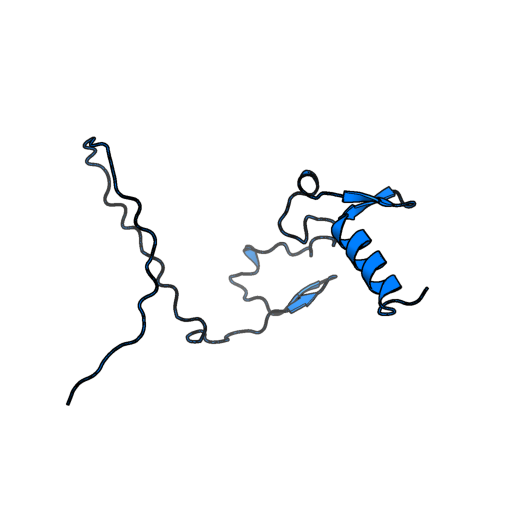62 -2.497 1.00 88.12 96 PRO A N 1
ATOM 697 C CA . PRO A 1 96 ? 6.204 7.642 -3.081 1.00 88.12 96 PRO A CA 1
ATOM 698 C C . PRO A 1 96 ? 6.294 8.925 -2.252 1.00 88.12 96 PRO A C 1
ATOM 700 O O . PRO A 1 96 ? 6.044 8.916 -1.045 1.00 88.12 96 PRO A O 1
ATOM 703 N N . THR A 1 97 ? 6.583 10.051 -2.903 1.00 90.69 97 THR A N 1
ATOM 704 C CA . THR A 1 97 ? 6.839 11.334 -2.230 1.00 90.69 97 THR A CA 1
ATOM 705 C C . THR A 1 97 ? 5.650 11.785 -1.379 1.00 90.69 97 THR A C 1
ATOM 707 O O . THR A 1 97 ? 5.829 12.392 -0.325 1.00 90.69 97 THR A O 1
ATOM 710 N N . ILE A 1 98 ? 4.423 11.433 -1.781 1.00 90.62 98 ILE A N 1
ATOM 711 C CA . ILE A 1 98 ? 3.210 11.720 -1.005 1.00 90.62 98 ILE A CA 1
ATOM 712 C C . ILE A 1 98 ? 3.237 11.091 0.394 1.00 90.62 98 ILE A C 1
ATOM 714 O O . ILE A 1 98 ? 2.779 11.721 1.345 1.00 90.62 98 ILE A O 1
ATOM 718 N N . LEU A 1 99 ? 3.810 9.892 0.547 1.00 90.88 99 LEU A N 1
ATOM 719 C CA . LEU A 1 99 ? 3.910 9.228 1.848 1.00 90.88 99 LEU A CA 1
ATOM 720 C C . LEU A 1 99 ? 4.879 9.969 2.768 1.00 90.88 99 LEU A C 1
ATOM 722 O O . LEU A 1 99 ? 4.576 10.158 3.942 1.00 90.88 99 LEU A O 1
ATOM 726 N N . LEU A 1 100 ? 5.992 10.463 2.224 1.00 91.81 100 LEU A N 1
ATOM 727 C CA . LEU A 1 100 ? 6.960 11.265 2.975 1.00 91.81 100 LEU A CA 1
ATOM 728 C C . LEU A 1 100 ? 6.361 12.606 3.417 1.00 91.81 100 LEU A C 1
ATOM 730 O O . LEU A 1 100 ? 6.548 13.032 4.557 1.00 91.81 100 LEU A O 1
ATOM 734 N N . LEU A 1 101 ? 5.582 13.252 2.543 1.00 94.50 101 LEU A N 1
ATOM 735 C CA . LEU A 1 101 ? 4.872 14.490 2.874 1.00 94.50 101 LEU A CA 1
ATOM 736 C C . LEU A 1 101 ? 3.824 14.265 3.970 1.00 94.50 101 LEU A C 1
ATOM 738 O O . LEU A 1 101 ? 3.767 15.036 4.928 1.00 94.50 101 LEU A O 1
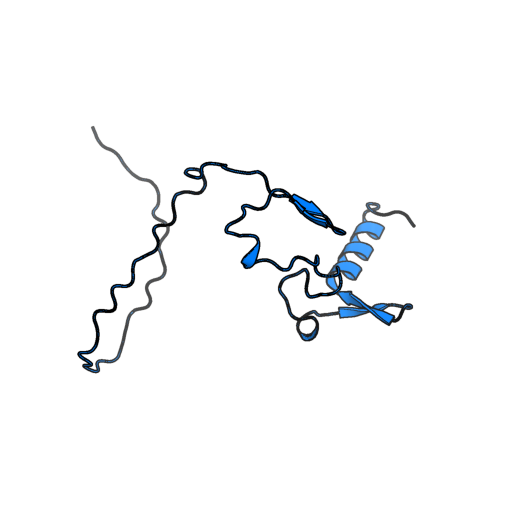ATOM 742 N N . LEU A 1 102 ? 3.022 13.202 3.854 1.00 95.25 102 LEU A N 1
ATOM 743 C CA . LEU A 1 102 ? 2.028 12.828 4.861 1.00 95.25 102 LEU A CA 1
ATOM 744 C C . LEU A 1 102 ? 2.683 12.512 6.204 1.00 95.25 102 LEU A C 1
ATOM 746 O O . LEU A 1 102 ? 2.244 13.032 7.225 1.00 95.25 102 LEU A O 1
ATOM 750 N N . GLN A 1 103 ? 3.756 11.721 6.203 1.00 93.75 103 GLN A N 1
ATOM 751 C CA . GLN A 1 103 ? 4.516 11.395 7.404 1.00 93.75 103 GLN A CA 1
ATOM 752 C C . GLN A 1 103 ? 5.031 12.664 8.098 1.00 93.75 103 GLN A C 1
ATOM 754 O O . GLN A 1 103 ? 4.817 12.835 9.296 1.00 93.75 103 GLN A O 1
ATOM 759 N N . SER A 1 104 ? 5.644 13.587 7.349 1.00 93.62 104 SER A N 1
ATOM 760 C CA . SER A 1 104 ? 6.134 14.859 7.895 1.00 93.62 104 SER A CA 1
ATOM 761 C C . SER A 1 104 ? 5.003 15.686 8.523 1.00 93.62 104 SER A C 1
ATOM 763 O O . SER A 1 104 ? 5.130 16.181 9.644 1.00 93.62 104 SER A O 1
ATOM 765 N N . ARG A 1 105 ? 3.847 15.756 7.850 1.00 97.00 105 ARG A N 1
ATOM 766 C CA . ARG A 1 105 ? 2.629 16.404 8.364 1.00 97.00 105 ARG A CA 1
ATOM 767 C C . ARG A 1 105 ? 2.123 15.746 9.644 1.00 97.00 105 ARG A C 1
ATOM 769 O O . ARG A 1 105 ? 1.717 16.448 10.565 1.00 97.00 105 ARG A O 1
ATOM 776 N N . LEU A 1 106 ? 2.127 14.419 9.710 1.00 96.62 106 LEU A N 1
ATOM 777 C CA . LEU A 1 106 ? 1.655 13.691 10.881 1.00 96.62 106 LEU A CA 1
ATOM 778 C C . LEU A 1 106 ? 2.590 13.870 12.079 1.00 96.62 106 LEU A C 1
ATOM 780 O O . LEU A 1 106 ? 2.089 14.044 13.184 1.00 96.62 106 LEU A O 1
ATOM 784 N N . TYR A 1 107 ? 3.910 13.923 11.879 1.00 95.75 107 TYR A N 1
ATOM 785 C CA . TYR A 1 107 ? 4.843 14.276 12.953 1.00 95.75 107 TYR A CA 1
ATOM 786 C C . TYR A 1 107 ? 4.596 15.693 13.484 1.00 95.75 107 TYR A C 1
ATOM 788 O O . TYR A 1 107 ? 4.525 15.893 14.692 1.00 95.75 107 TYR A O 1
ATOM 796 N N . GLN A 1 108 ? 4.383 16.672 12.598 1.00 96.19 108 GLN A N 1
ATOM 797 C CA . GLN A 1 108 ? 4.066 18.052 13.000 1.00 96.19 108 GLN A CA 1
ATOM 798 C C . GLN A 1 108 ? 2.752 18.155 13.782 1.00 96.19 108 GLN A C 1
ATOM 800 O O . GLN A 1 108 ? 2.622 18.964 14.698 1.00 96.19 108 GLN A O 1
ATOM 805 N N . LEU A 1 109 ? 1.763 17.343 13.407 1.00 96.62 109 LEU A N 1
ATOM 806 C CA . LEU A 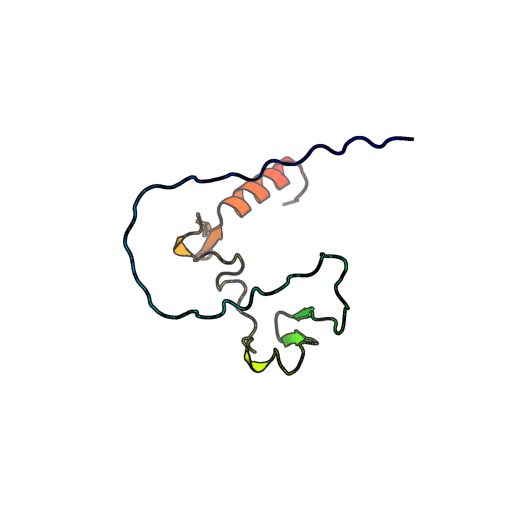1 109 ? 0.452 17.304 14.048 1.00 96.62 109 LEU A CA 1
ATOM 807 C C . LEU A 1 109 ? 0.391 16.340 15.239 1.00 96.62 109 LEU A C 1
ATOM 809 O O . LEU A 1 109 ? -0.694 16.126 15.770 1.00 96.62 109 LEU A O 1
ATOM 813 N N . HIS A 1 110 ? 1.525 15.774 15.665 1.00 92.69 110 HIS A N 1
ATOM 814 C CA . HIS A 1 110 ? 1.608 14.786 16.747 1.00 92.69 110 HIS A CA 1
ATOM 815 C C . HIS A 1 110 ? 0.737 13.533 16.511 1.00 92.69 110 HIS A C 1
ATOM 817 O O . HIS A 1 110 ? 0.368 12.837 17.452 1.00 92.69 110 HIS A O 1
ATOM 823 N N . GLY A 1 111 ? 0.398 13.240 15.252 1.00 90.56 111 GLY A N 1
ATOM 824 C CA . GLY A 1 111 ? -0.300 12.020 14.840 1.00 90.56 111 GLY A CA 1
ATOM 825 C C . GLY A 1 111 ? 0.632 10.815 14.689 1.00 90.56 111 GLY A C 1
ATOM 826 O O . GLY A 1 111 ? 0.163 9.682 14.649 1.00 90.56 111 GLY A O 1
ATOM 827 N N . LEU A 1 112 ? 1.943 11.058 14.618 1.00 88.69 112 LEU A N 1
ATOM 828 C CA . LEU A 1 112 ? 2.995 10.048 14.701 1.00 88.69 112 LEU A CA 1
ATOM 829 C C . LEU A 1 112 ? 4.024 10.479 15.752 1.00 88.69 112 LEU A C 1
ATOM 831 O O . LEU A 1 112 ? 4.358 11.661 15.845 1.00 88.69 112 LEU A O 1
ATOM 835 N N . SER A 1 113 ? 4.525 9.518 16.527 1.00 81.69 113 SER A N 1
ATOM 836 C CA . SER A 1 113 ? 5.630 9.697 17.475 1.00 81.69 113 SER A CA 1
ATOM 837 C C . SER A 1 113 ? 6.922 9.102 16.911 1.00 81.69 113 SER A C 1
ATOM 839 O O . SER A 1 113 ? 6.870 8.147 16.132 1.00 81.69 113 SER A O 1
ATOM 841 N N . LEU A 1 114 ? 8.061 9.708 17.261 1.00 69.38 114 LEU A N 1
ATOM 842 C CA . LEU A 1 114 ? 9.403 9.204 16.942 1.00 69.38 114 LEU A CA 1
ATOM 843 C C . LEU A 1 114 ? 9.735 7.941 17.743 1.00 69.38 114 LEU A C 1
ATOM 845 O O . LEU A 1 114 ? 9.265 7.851 18.901 1.00 69.38 114 LEU A O 1
#

Sequence (114 aa):
MRLAAGAAVRGCRSSSGGRADVEGAEGARTAMEIGLPFDVKHVVHVTFDRYKGFIGLPDDLLAHVDAVPPSASLSVFGVRPEALHYSIDAHGTGVPTILLLLQSRLYQLHGLSL